Protein AF-A0A9D4VXD7-F1 (afdb_monomer_lite)

Secondary structure (DSSP, 8-state):
-HHHHHHHHHHHHHHHHHHHHHHHHHHTTSSSS--HHHHHHHHHHHHHHHHHHHHHHHHHHHHH-SSSHHHHHHHHHHHHHHHHHHHHHHHHHTSTT-HHHHHHHHHHHHHHHHHHHHHH-S---------HHHHHHHHHHHHHHHHHHHHTS-GGGS--

Radius of gyration: 18.52 Å; chains: 1; bounding box: 47×24×56 Å

Organism: Pisum sativum (NCBI:txid3888)

Foldseek 3Di:
DLVVLLVLLVQLLVLQLQLLVQVLCVLVCVDPDDDPVSNVVSPVSNVVSVVSVLVSVLVVQCVLPVPCSPVSNVLSVVVVVLVVQVLVLCCVPVVVVDPSVSSVCRSPVSNVVSVVVSVVPPDDDRPPDPDVVVVVVVVVVSVVSVVVSVVSRDCVVVPD

InterPro domains:
  IPR010658 Nodulin-like [PF06813] (5-153)
  IPR036259 MFS transporter superfamily [SSF103473] (6-127)

pLDDT: mean 77.44, std 13.19, range [38.81, 92.31]

Sequence (160 aa):
IDSRLWLILSVGAFTSLVGYGIIWLAVTQTLPNPPYLLLWFALVIASNGSAWLTTLVLVTSTRNFPVSRGKVAGILKGYGRLSVVVFTQIYSLLLHNDSSKFLMLLTIGIPVVCFSTMFLVRPCTPTLDEDSTSSSHFIFIQCASVILGVYLLPPQYLVI

Structure (mmCIF, N/CA/C/O backbone):
data_AF-A0A9D4VXD7-F1
#
_entry.id   AF-A0A9D4VXD7-F1
#
loop_
_atom_site.group_PDB
_atom_site.id
_atom_site.type_symbol
_atom_site.label_atom_id
_atom_site.label_alt_id
_atom_site.label_comp_id
_atom_site.label_asym_id
_atom_site.label_entity_id
_atom_site.label_seq_id
_atom_site.pdbx_PDB_ins_code
_atom_site.Cartn_x
_atom_site.Cartn_y
_atom_site.Cartn_z
_atom_site.occupancy
_atom_site.B_iso_or_equiv
_atom_site.auth_seq_id
_atom_site.auth_comp_id
_atom_site.auth_asym_id
_atom_site.auth_atom_id
_atom_site.pdbx_PDB_model_num
ATOM 1 N N . ILE A 1 1 ? 23.071 -5.296 -6.757 1.00 52.56 1 ILE A N 1
ATOM 2 C CA . ILE A 1 1 ? 21.816 -4.496 -6.785 1.00 52.56 1 ILE A CA 1
ATOM 3 C C . ILE A 1 1 ? 20.718 -5.191 -5.982 1.00 52.56 1 ILE A C 1
ATOM 5 O O . ILE A 1 1 ? 19.990 -4.512 -5.265 1.00 52.56 1 ILE A O 1
ATOM 9 N N . ASP A 1 2 ? 20.708 -6.523 -5.984 1.00 63.16 2 ASP A N 1
ATOM 10 C CA . ASP A 1 2 ? 19.711 -7.360 -5.308 1.00 63.16 2 ASP A CA 1
ATOM 11 C C . ASP A 1 2 ? 19.593 -7.111 -3.797 1.00 63.16 2 ASP A C 1
ATOM 13 O O . ASP A 1 2 ? 18.498 -6.854 -3.309 1.00 63.16 2 ASP A O 1
ATOM 17 N N . SER A 1 3 ? 20.700 -7.048 -3.049 1.00 67.62 3 SER A N 1
ATOM 18 C CA . SER A 1 3 ? 20.640 -6.879 -1.585 1.00 67.62 3 SER A CA 1
ATOM 19 C C . SER A 1 3 ? 19.977 -5.574 -1.125 1.00 67.62 3 SER A C 1
ATOM 21 O O . SER A 1 3 ? 19.296 -5.554 -0.102 1.00 67.62 3 SER A O 1
ATOM 23 N N . ARG A 1 4 ? 20.129 -4.482 -1.886 1.00 78.38 4 ARG A N 1
ATOM 24 C CA . ARG A 1 4 ? 19.536 -3.177 -1.547 1.00 78.38 4 ARG A CA 1
ATOM 25 C C . ARG A 1 4 ? 18.035 -3.152 -1.824 1.00 78.38 4 ARG A C 1
ATOM 27 O O . ARG A 1 4 ? 17.289 -2.623 -1.013 1.00 78.38 4 ARG A O 1
ATOM 34 N N . LEU A 1 5 ? 17.590 -3.733 -2.939 1.00 77.88 5 LEU A N 1
ATOM 35 C CA . LEU A 1 5 ? 16.165 -3.793 -3.287 1.00 77.88 5 LEU A CA 1
ATOM 36 C C . LEU A 1 5 ? 15.388 -4.671 -2.309 1.00 77.88 5 LEU A C 1
ATOM 38 O O . LEU A 1 5 ? 14.331 -4.266 -1.835 1.00 77.88 5 LEU A O 1
ATOM 42 N N . TRP A 1 6 ? 15.952 -5.823 -1.946 1.00 78.94 6 TRP A N 1
ATOM 43 C CA . TRP A 1 6 ? 15.370 -6.710 -0.944 1.00 78.94 6 TRP A CA 1
ATOM 44 C C . TRP A 1 6 ? 15.236 -6.031 0.418 1.00 78.94 6 TRP A C 1
ATOM 46 O O . TRP A 1 6 ? 14.182 -6.111 1.044 1.00 78.94 6 TRP A O 1
ATOM 56 N N . LEU A 1 7 ? 16.264 -5.298 0.852 1.00 83.44 7 LEU A N 1
ATOM 57 C CA . LEU A 1 7 ? 16.217 -4.580 2.123 1.00 83.44 7 LEU A CA 1
ATOM 58 C C . LEU A 1 7 ? 15.106 -3.522 2.117 1.00 83.44 7 LEU A C 1
ATOM 60 O O . LEU A 1 7 ? 14.305 -3.473 3.046 1.00 83.44 7 LEU A O 1
ATOM 64 N N . ILE A 1 8 ? 14.991 -2.724 1.052 1.00 84.50 8 ILE A N 1
ATOM 65 C CA . ILE A 1 8 ? 13.978 -1.663 1.003 1.00 84.50 8 ILE A CA 1
ATOM 66 C C . ILE A 1 8 ? 12.559 -2.247 0.844 1.00 84.50 8 ILE A C 1
ATOM 68 O O . ILE A 1 8 ? 11.637 -1.764 1.500 1.00 84.50 8 ILE A O 1
ATOM 72 N N . LEU A 1 9 ? 12.365 -3.315 0.058 1.00 84.50 9 LEU A N 1
ATOM 73 C CA . LEU A 1 9 ? 11.077 -4.023 -0.028 1.00 84.50 9 LEU A CA 1
ATOM 74 C C . LEU A 1 9 ? 10.669 -4.615 1.327 1.00 84.50 9 LEU A C 1
ATOM 76 O O . LEU A 1 9 ? 9.509 -4.499 1.718 1.00 84.50 9 LEU A O 1
ATOM 80 N N . SER A 1 10 ? 11.620 -5.190 2.069 1.00 85.75 10 SER A N 1
ATOM 81 C CA . SER A 1 10 ? 11.373 -5.723 3.412 1.00 85.75 10 SER A CA 1
ATOM 82 C C . SER A 1 10 ? 10.974 -4.618 4.389 1.00 85.75 10 SER A C 1
ATOM 84 O O . SER A 1 10 ? 10.027 -4.785 5.154 1.00 85.75 10 SER A O 1
ATOM 86 N N . VAL A 1 11 ? 11.662 -3.472 4.352 1.00 89.00 11 VAL A N 1
ATOM 87 C CA . VAL A 1 11 ? 11.336 -2.309 5.192 1.00 89.00 11 VAL A CA 1
ATOM 88 C C . VAL A 1 11 ? 9.964 -1.744 4.830 1.00 89.00 11 VAL A C 1
ATOM 90 O O . VAL A 1 11 ? 9.178 -1.441 5.726 1.00 89.00 11 VAL A O 1
ATOM 93 N N . GLY A 1 12 ? 9.636 -1.643 3.540 1.00 86.69 12 GLY A N 1
ATOM 94 C CA . GLY A 1 12 ? 8.327 -1.179 3.078 1.00 86.69 12 GLY A CA 1
ATOM 95 C C . GLY A 1 12 ? 7.193 -2.127 3.477 1.00 86.69 12 GLY A C 1
ATOM 96 O O . GLY A 1 12 ? 6.150 -1.669 3.944 1.00 86.69 12 GLY A O 1
ATOM 97 N N . ALA A 1 13 ? 7.414 -3.442 3.374 1.00 88.00 13 ALA A N 1
ATOM 98 C CA . ALA A 1 13 ? 6.474 -4.463 3.835 1.00 88.00 13 ALA A CA 1
ATOM 99 C C . ALA A 1 13 ? 6.232 -4.363 5.345 1.00 88.00 13 ALA A C 1
ATOM 101 O O . ALA A 1 13 ? 5.084 -4.333 5.780 1.00 88.00 13 ALA A O 1
ATOM 102 N N . PHE A 1 14 ? 7.301 -4.244 6.136 1.00 89.50 14 PHE A N 1
ATOM 103 C CA . PHE A 1 14 ? 7.210 -4.136 7.590 1.00 89.50 14 PHE A CA 1
ATOM 104 C C . PHE A 1 14 ? 6.494 -2.855 8.027 1.00 89.50 14 PHE A C 1
ATOM 106 O O . PHE A 1 14 ? 5.550 -2.902 8.808 1.00 89.50 14 PHE A O 1
ATOM 113 N N . THR A 1 15 ? 6.890 -1.717 7.459 1.00 90.94 15 THR A N 1
ATOM 114 C CA . THR A 1 15 ? 6.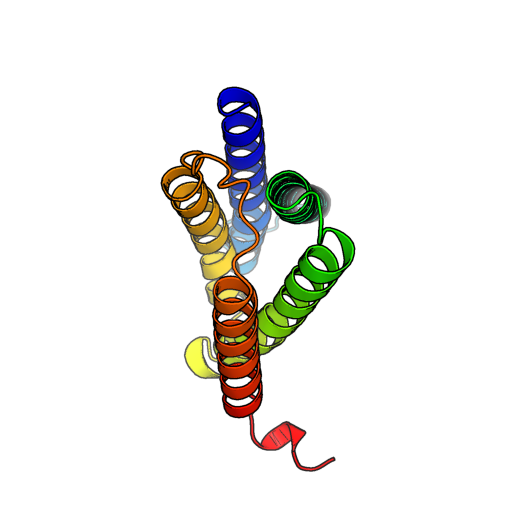268 -0.407 7.699 1.00 90.94 15 THR A CA 1
ATOM 115 C C . THR A 1 15 ? 4.770 -0.436 7.372 1.00 90.94 15 THR A C 1
ATOM 117 O O . THR A 1 15 ? 3.960 0.078 8.140 1.00 90.94 15 THR A O 1
ATOM 120 N N . SER A 1 16 ? 4.384 -1.088 6.270 1.00 89.69 16 SER A N 1
ATOM 121 C CA . SER A 1 16 ? 2.977 -1.223 5.871 1.00 89.69 16 SER A CA 1
ATOM 122 C C . SER A 1 16 ? 2.202 -2.161 6.801 1.00 89.69 16 SER A C 1
ATOM 124 O O . SER A 1 16 ? 1.101 -1.820 7.222 1.00 89.69 16 SER A O 1
ATOM 126 N N . LEU A 1 17 ? 2.784 -3.305 7.176 1.00 90.56 17 LEU A N 1
ATOM 127 C CA . LEU A 1 17 ? 2.177 -4.258 8.110 1.00 90.56 17 LEU A CA 1
ATOM 128 C C . LEU A 1 17 ? 1.919 -3.598 9.468 1.00 90.56 17 LEU A C 1
ATOM 130 O O . LEU A 1 17 ? 0.818 -3.691 10.001 1.00 90.56 17 LEU A O 1
ATOM 134 N N . VAL A 1 18 ? 2.909 -2.883 10.003 1.00 90.62 18 VAL A N 1
ATOM 135 C CA . VAL A 1 18 ? 2.785 -2.182 11.285 1.00 90.62 18 VAL A CA 1
ATOM 136 C C . VAL A 1 18 ? 1.782 -1.032 11.185 1.00 90.62 18 VAL A C 1
ATOM 138 O O . VAL A 1 18 ? 0.890 -0.931 12.023 1.00 90.62 18 VAL A O 1
ATO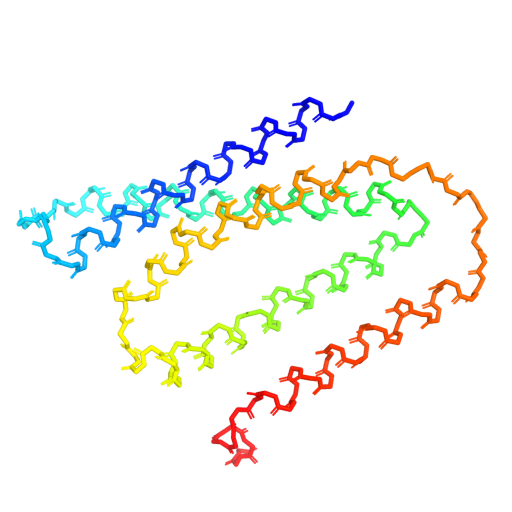M 141 N N . GLY A 1 19 ? 1.878 -0.189 10.154 1.00 90.62 19 GLY A N 1
ATOM 142 C CA . GLY A 1 19 ? 0.993 0.962 9.980 1.00 90.62 19 GLY A CA 1
ATOM 143 C C . GLY A 1 19 ? -0.478 0.561 9.834 1.00 90.62 19 GLY A C 1
ATOM 144 O O . GLY A 1 19 ? -1.314 0.980 10.635 1.00 90.62 19 GLY A O 1
ATOM 145 N N . TYR A 1 20 ? -0.799 -0.298 8.861 1.00 90.69 20 TYR A N 1
ATOM 146 C CA . TYR A 1 20 ? -2.173 -0.767 8.654 1.00 90.69 20 TYR A CA 1
ATOM 147 C C . TYR A 1 20 ? -2.655 -1.686 9.782 1.00 90.69 20 TYR A C 1
ATOM 149 O O . TYR A 1 20 ? -3.824 -1.604 10.154 1.00 90.69 20 TYR A O 1
ATOM 157 N N . GLY A 1 21 ? -1.769 -2.483 10.389 1.00 89.56 21 GLY A N 1
ATOM 158 C CA . GLY A 1 21 ? -2.100 -3.359 11.513 1.00 89.56 21 GLY A CA 1
ATOM 159 C C . GLY A 1 21 ? -2.513 -2.597 12.774 1.00 89.56 21 GLY A C 1
ATOM 160 O O . GLY A 1 21 ? -3.490 -2.971 13.420 1.00 89.56 21 GLY A O 1
ATOM 161 N N . ILE A 1 22 ? -1.841 -1.487 13.099 1.00 89.88 22 ILE A N 1
ATOM 162 C CA . ILE A 1 22 ? -2.237 -0.617 14.222 1.00 89.88 22 ILE A CA 1
ATOM 163 C C . ILE A 1 22 ? -3.611 0.012 13.958 1.00 89.88 22 ILE A C 1
ATOM 165 O O . ILE A 1 22 ? -4.458 0.040 14.852 1.00 89.88 22 ILE A O 1
ATOM 169 N N . ILE A 1 23 ? -3.860 0.477 12.729 1.00 90.25 23 ILE A N 1
ATOM 170 C CA . ILE A 1 23 ? -5.162 1.043 12.342 1.00 90.25 23 ILE A CA 1
ATOM 171 C C . ILE A 1 23 ? -6.252 -0.040 12.409 1.00 90.25 23 ILE A C 1
ATOM 173 O O . ILE A 1 23 ? -7.345 0.210 12.913 1.00 90.25 23 ILE A O 1
ATOM 177 N N . TRP A 1 24 ? -5.952 -1.262 11.969 1.00 90.50 24 TRP A N 1
ATOM 178 C CA . TRP A 1 24 ? -6.866 -2.399 12.040 1.00 90.50 24 TRP A CA 1
ATOM 179 C C . TRP A 1 24 ? -7.241 -2.772 13.482 1.00 90.50 24 TRP A C 1
ATOM 181 O O . TRP A 1 24 ? -8.424 -2.961 13.780 1.00 90.50 24 TRP A O 1
ATOM 191 N N . LEU A 1 25 ? -6.261 -2.824 14.392 1.00 86.62 25 LEU A N 1
ATOM 192 C CA . LEU A 1 25 ? -6.488 -3.086 15.819 1.00 86.62 25 LEU A CA 1
ATOM 193 C C . LEU A 1 25 ? -7.364 -2.010 16.472 1.00 86.62 25 LEU A C 1
ATOM 195 O O . LEU A 1 25 ? -8.200 -2.325 17.318 1.00 86.62 25 LEU A O 1
ATOM 199 N N . ALA A 1 26 ? -7.196 -0.750 16.065 1.00 87.06 26 ALA A N 1
ATOM 200 C CA . ALA A 1 26 ? -8.025 0.351 16.537 1.00 87.06 26 ALA A CA 1
ATOM 201 C C . ALA A 1 26 ? -9.476 0.252 16.040 1.00 87.06 26 ALA A C 1
ATOM 203 O O . ALA A 1 26 ? -10.410 0.438 16.818 1.00 87.06 26 ALA A O 1
ATOM 204 N N . VAL A 1 27 ? -9.681 -0.081 14.761 1.00 86.38 27 VAL A N 1
ATOM 205 C CA . VAL A 1 27 ? -11.027 -0.233 14.177 1.00 86.38 27 VAL A CA 1
ATOM 206 C C . VAL A 1 27 ? -11.764 -1.435 14.770 1.00 86.38 27 VAL A C 1
ATOM 208 O O . VAL A 1 27 ? -12.959 -1.349 15.032 1.00 86.38 27 VAL A O 1
ATOM 211 N N . THR A 1 28 ? -11.054 -2.527 15.053 1.00 85.62 28 THR A N 1
ATOM 212 C CA . THR A 1 28 ? -11.635 -3.761 15.617 1.00 85.62 28 THR A CA 1
ATOM 213 C C . THR A 1 28 ? -11.906 -3.659 17.128 1.00 85.62 28 THR A C 1
ATOM 215 O O . THR A 1 28 ? -12.360 -4.620 17.738 1.00 85.62 28 THR A O 1
ATOM 218 N N . GLN A 1 29 ? -11.663 -2.494 17.748 1.00 79.38 29 GLN A N 1
ATOM 219 C CA . GLN A 1 29 ? -11.822 -2.254 19.193 1.00 79.38 29 GLN A CA 1
ATOM 220 C C . GLN A 1 29 ? -10.971 -3.185 20.077 1.00 79.38 29 GLN A C 1
ATOM 222 O O . GLN A 1 29 ? -11.217 -3.315 21.274 1.00 79.38 29 GLN A O 1
ATOM 227 N N . THR A 1 30 ? -9.930 -3.807 19.515 1.00 75.12 30 THR A N 1
ATOM 228 C CA . THR A 1 30 ? -9.010 -4.677 20.262 1.00 75.12 30 THR A CA 1
ATOM 229 C C . THR A 1 30 ? -8.168 -3.872 21.260 1.00 75.12 30 THR A C 1
ATOM 231 O O . THR A 1 30 ? -7.747 -4.396 22.287 1.00 75.12 30 THR A O 1
ATOM 234 N N . LEU A 1 31 ? -7.938 -2.588 20.964 1.00 72.94 31 LEU A N 1
ATOM 235 C CA . LEU A 1 31 ? -7.340 -1.601 21.862 1.00 72.94 31 LEU A CA 1
ATOM 236 C C . LEU A 1 31 ? -8.444 -0.647 22.350 1.00 72.94 31 LEU A C 1
ATOM 238 O O . LEU A 1 31 ? -8.910 0.172 21.556 1.00 72.94 31 LEU A O 1
ATOM 242 N N . PRO A 1 32 ? -8.867 -0.710 23.624 1.00 61.44 32 PRO A N 1
ATOM 243 C CA . PRO A 1 32 ? -9.826 0.244 24.168 1.00 61.44 32 PRO A CA 1
ATOM 244 C C . PRO A 1 32 ? -9.192 1.644 24.205 1.00 61.44 32 PRO A C 1
ATOM 246 O O . PRO A 1 32 ? -8.189 1.846 24.884 1.00 61.44 32 PRO A O 1
ATOM 249 N N . ASN A 1 33 ? -9.780 2.609 23.491 1.00 70.31 33 ASN A N 1
ATOM 250 C CA . ASN A 1 33 ? -9.356 4.020 23.440 1.00 70.31 33 ASN A CA 1
ATOM 251 C C . ASN A 1 33 ? -7.889 4.253 23.008 1.00 70.31 33 ASN A C 1
ATOM 253 O O . ASN A 1 33 ? -7.078 4.738 23.803 1.00 70.31 33 ASN A O 1
ATOM 257 N N . PRO A 1 34 ? -7.515 3.965 21.746 1.00 78.81 34 PRO A N 1
ATOM 258 C CA . PRO A 1 34 ? -6.182 4.298 21.265 1.00 78.81 34 PRO A CA 1
ATOM 259 C C . PRO A 1 34 ? -5.992 5.828 21.259 1.00 78.81 34 PRO A C 1
ATOM 261 O O . PRO A 1 34 ? -6.869 6.556 20.784 1.00 78.81 34 PRO A O 1
ATOM 264 N N . PRO A 1 35 ? -4.855 6.352 21.755 1.00 86.06 35 PRO A N 1
ATOM 265 C CA . PRO A 1 35 ? -4.599 7.785 21.721 1.00 86.06 35 PRO A CA 1
ATOM 266 C C . PRO A 1 35 ? -4.485 8.264 20.270 1.00 86.06 35 PRO A C 1
ATOM 268 O O . PRO A 1 35 ? -3.846 7.614 19.440 1.00 86.06 35 PRO A O 1
ATOM 271 N N . TYR A 1 36 ? -5.048 9.437 19.967 1.00 86.69 36 TYR A N 1
ATOM 272 C CA . TYR A 1 36 ? -5.050 10.011 18.613 1.00 86.69 36 TYR A CA 1
ATOM 273 C C . TYR A 1 36 ? -3.644 10.103 17.999 1.00 86.69 36 TYR A C 1
ATOM 275 O O . TYR A 1 36 ? -3.459 9.848 16.811 1.00 86.69 36 TYR A O 1
ATOM 283 N N . LEU A 1 37 ? -2.633 10.386 18.827 1.00 89.62 37 LEU A N 1
ATOM 284 C CA . LEU A 1 37 ? -1.236 10.422 18.396 1.00 89.62 37 LEU A CA 1
ATOM 285 C C . LEU A 1 37 ? -0.760 9.081 17.825 1.00 89.62 37 LEU A C 1
ATOM 287 O O . LEU A 1 37 ? -0.059 9.074 16.819 1.00 89.62 37 LEU A O 1
ATOM 291 N N . LEU A 1 38 ? -1.159 7.952 18.416 1.00 88.56 38 LEU A N 1
ATOM 292 C CA . LEU A 1 38 ? -0.763 6.629 17.930 1.00 88.56 38 LEU A CA 1
ATOM 293 C C . LEU A 1 38 ? -1.346 6.352 16.540 1.00 88.56 38 LEU A C 1
ATOM 295 O O . LEU A 1 38 ? -0.634 5.866 15.665 1.00 88.56 38 LEU A O 1
ATOM 299 N N . LEU A 1 39 ? -2.611 6.717 16.317 1.00 90.00 39 LEU A N 1
ATOM 300 C CA . LEU A 1 39 ? -3.256 6.607 15.006 1.00 90.00 39 LEU A CA 1
ATOM 301 C C . LEU A 1 39 ? -2.601 7.523 13.974 1.00 90.00 39 LEU A C 1
ATOM 303 O O . LEU A 1 39 ? -2.364 7.106 12.842 1.00 90.00 39 LEU A O 1
ATOM 307 N N . TRP A 1 40 ? -2.268 8.750 14.372 1.00 91.19 40 TRP A N 1
ATOM 308 C CA . TRP A 1 40 ? -1.579 9.700 13.508 1.00 91.19 40 TRP A CA 1
ATOM 309 C C . TRP A 1 40 ? -0.203 9.175 13.082 1.00 91.19 40 TRP A C 1
ATOM 311 O O . TRP A 1 40 ? 0.093 9.133 11.889 1.00 91.19 40 TRP A O 1
ATOM 321 N N . PHE A 1 41 ? 0.606 8.683 14.025 1.00 91.44 41 PHE A N 1
ATOM 322 C CA . PHE A 1 41 ? 1.893 8.063 13.703 1.00 91.44 41 PHE A CA 1
ATOM 323 C C . PHE A 1 41 ? 1.727 6.827 12.815 1.00 91.44 41 PHE A C 1
ATOM 325 O O . PHE A 1 41 ? 2.461 6.687 11.838 1.00 91.44 41 PHE A O 1
ATOM 332 N N . ALA A 1 42 ? 0.745 5.964 13.089 1.00 91.12 42 ALA A N 1
ATOM 333 C CA . ALA A 1 42 ? 0.471 4.788 12.264 1.00 91.12 42 ALA A CA 1
ATOM 334 C C . ALA A 1 42 ? 0.105 5.161 10.817 1.00 91.12 42 ALA A C 1
ATOM 336 O O . ALA A 1 42 ? 0.619 4.552 9.878 1.00 91.12 42 ALA A O 1
ATOM 337 N N . LEU A 1 43 ? -0.714 6.200 10.624 1.00 89.94 43 LEU A N 1
ATOM 338 C CA . LEU A 1 43 ? -1.075 6.730 9.305 1.00 89.94 43 LEU A CA 1
ATOM 339 C C . LEU A 1 43 ? 0.128 7.316 8.564 1.00 89.94 43 LEU A C 1
ATOM 341 O O . LEU A 1 43 ? 0.299 7.061 7.369 1.00 89.94 43 LEU A O 1
ATOM 345 N N . VAL A 1 44 ? 0.973 8.079 9.261 1.00 92.31 44 VAL A N 1
ATOM 346 C CA . VAL A 1 44 ? 2.207 8.636 8.691 1.00 92.31 44 VAL A CA 1
ATOM 347 C C . VAL A 1 44 ? 3.127 7.502 8.244 1.00 92.31 44 VAL A C 1
ATOM 349 O O . VAL A 1 44 ? 3.592 7.509 7.106 1.00 92.31 44 VAL A O 1
ATOM 352 N N . ILE A 1 45 ? 3.343 6.499 9.093 1.00 91.94 45 ILE A N 1
ATOM 353 C CA . ILE A 1 45 ? 4.168 5.321 8.796 1.00 91.94 45 ILE A CA 1
ATOM 354 C C . ILE A 1 45 ? 3.613 4.572 7.575 1.00 91.94 45 ILE A C 1
ATOM 356 O O . ILE A 1 45 ? 4.344 4.374 6.603 1.00 91.94 45 ILE A O 1
ATOM 360 N N . ALA A 1 46 ? 2.319 4.236 7.565 1.00 89.25 46 ALA A N 1
ATOM 361 C CA . ALA A 1 46 ? 1.674 3.530 6.456 1.00 89.25 46 ALA A CA 1
ATOM 362 C C . ALA A 1 46 ? 1.796 4.292 5.123 1.00 89.25 46 ALA A C 1
ATOM 364 O O . ALA A 1 46 ? 2.178 3.720 4.098 1.00 89.25 46 ALA A O 1
ATOM 365 N N . SER A 1 47 ? 1.528 5.601 5.141 1.00 89.06 47 SER A N 1
ATOM 366 C CA . SER A 1 47 ? 1.564 6.447 3.942 1.00 89.06 47 SER A CA 1
ATOM 367 C C . SER A 1 47 ? 2.977 6.575 3.371 1.00 89.06 47 SER A C 1
ATOM 369 O O . SER A 1 47 ? 3.173 6.446 2.162 1.00 89.06 47 SER A O 1
ATOM 371 N N . ASN A 1 48 ? 3.979 6.774 4.234 1.00 91.00 48 ASN A N 1
ATOM 372 C CA . ASN A 1 48 ? 5.378 6.856 3.814 1.00 91.00 48 ASN A CA 1
ATOM 373 C C . ASN A 1 48 ? 5.883 5.515 3.263 1.00 91.00 48 ASN A C 1
ATOM 375 O O . ASN A 1 48 ? 6.529 5.489 2.215 1.00 91.00 48 ASN A O 1
ATOM 379 N N . GLY A 1 49 ? 5.534 4.398 3.911 1.00 86.88 49 GLY A N 1
ATOM 380 C CA . GLY A 1 49 ? 5.878 3.058 3.434 1.00 86.88 49 GLY A CA 1
ATOM 381 C C . GLY A 1 49 ? 5.327 2.777 2.033 1.00 86.88 49 GLY A C 1
ATOM 382 O O . GLY A 1 49 ? 6.066 2.342 1.149 1.00 86.88 49 GLY A O 1
ATOM 383 N N . SER A 1 50 ? 4.056 3.108 1.795 1.00 87.38 50 SER A N 1
ATOM 384 C CA . SER A 1 50 ? 3.414 2.951 0.483 1.00 87.38 50 SER A CA 1
ATOM 385 C C . SER A 1 50 ? 4.056 3.829 -0.606 1.00 87.38 50 SER A C 1
ATOM 387 O O . SER A 1 50 ? 4.290 3.374 -1.735 1.00 87.38 50 SER A O 1
ATOM 389 N N . ALA A 1 51 ? 4.434 5.067 -0.267 1.00 88.88 51 ALA A N 1
ATOM 390 C CA . ALA A 1 51 ? 5.131 5.969 -1.184 1.00 88.88 51 ALA A CA 1
ATOM 391 C C . ALA A 1 51 ? 6.518 5.436 -1.589 1.00 88.88 51 ALA A C 1
ATOM 393 O O . ALA A 1 51 ? 6.893 5.493 -2.768 1.00 88.88 51 ALA A O 1
ATOM 394 N N . TRP A 1 52 ? 7.267 4.869 -0.637 1.00 86.00 52 TRP A N 1
ATOM 395 C CA . TRP A 1 52 ? 8.550 4.224 -0.918 1.00 86.00 52 TRP A CA 1
ATOM 396 C C . TRP A 1 52 ? 8.385 3.017 -1.836 1.00 86.00 52 TRP A C 1
ATOM 398 O O . TRP A 1 52 ? 9.083 2.938 -2.845 1.00 86.00 52 TRP A O 1
ATOM 408 N N . LEU A 1 53 ? 7.431 2.126 -1.553 1.00 86.81 53 LEU A N 1
ATOM 409 C CA . LEU A 1 53 ? 7.162 0.954 -2.391 1.00 86.81 53 LEU A CA 1
ATOM 410 C C . LEU A 1 53 ? 6.811 1.350 -3.831 1.00 86.81 53 LEU A C 1
ATOM 412 O O . LEU A 1 53 ? 7.412 0.841 -4.776 1.00 86.81 53 LEU A O 1
ATOM 416 N N . THR A 1 54 ? 5.916 2.323 -4.010 1.00 87.12 54 THR A N 1
ATOM 417 C CA . THR A 1 54 ? 5.518 2.807 -5.343 1.00 87.12 54 THR A CA 1
ATOM 418 C C . THR A 1 54 ? 6.712 3.373 -6.119 1.00 87.12 54 THR A C 1
ATOM 420 O O . THR A 1 54 ? 6.895 3.088 -7.306 1.00 87.12 54 THR A O 1
ATOM 423 N N . THR A 1 55 ? 7.571 4.135 -5.439 1.00 88.19 55 THR A N 1
ATOM 424 C CA . THR A 1 55 ? 8.779 4.712 -6.043 1.00 88.19 55 THR A CA 1
ATOM 425 C C . THR A 1 55 ? 9.794 3.633 -6.413 1.00 88.19 55 THR A C 1
ATOM 427 O O . THR A 1 55 ? 10.392 3.698 -7.486 1.00 88.19 55 THR A O 1
ATOM 430 N N . LEU A 1 56 ? 9.975 2.612 -5.573 1.00 87.62 56 LEU A N 1
ATOM 431 C CA . LEU A 1 56 ? 10.878 1.496 -5.858 1.00 87.62 56 LEU A CA 1
ATOM 432 C C . LEU A 1 56 ? 10.446 0.720 -7.092 1.00 87.62 56 LEU A C 1
ATOM 434 O O . LEU A 1 56 ? 11.286 0.443 -7.947 1.00 87.62 56 LEU A O 1
ATOM 438 N N . VAL A 1 57 ? 9.156 0.401 -7.215 1.00 84.44 57 VAL A N 1
ATOM 439 C CA . VAL A 1 57 ? 8.630 -0.309 -8.389 1.00 84.44 57 VAL A CA 1
ATOM 440 C C . VAL A 1 57 ? 8.859 0.524 -9.652 1.00 84.44 57 VAL A C 1
ATOM 442 O O . VAL A 1 57 ? 9.330 -0.006 -10.660 1.00 84.44 57 VAL A O 1
ATOM 445 N N . LEU A 1 58 ? 8.636 1.839 -9.588 1.00 86.12 58 LEU A N 1
ATOM 446 C CA . LEU A 1 58 ? 8.885 2.750 -10.706 1.00 86.12 58 LEU A CA 1
ATOM 447 C C . LEU A 1 58 ? 10.368 2.817 -11.097 1.00 86.12 58 LEU A C 1
ATOM 449 O O . LEU A 1 58 ? 10.714 2.652 -12.270 1.00 86.12 58 LEU A O 1
ATOM 453 N N . VAL A 1 59 ? 11.260 3.041 -10.131 1.00 85.38 59 VAL A N 1
ATOM 454 C CA . VAL A 1 59 ? 12.709 3.141 -10.369 1.00 85.38 59 VAL A CA 1
ATOM 455 C C . VAL A 1 59 ? 13.273 1.816 -10.880 1.00 85.38 59 VAL A C 1
ATOM 457 O O . VAL A 1 59 ? 14.121 1.809 -11.769 1.00 85.38 59 VAL A O 1
ATOM 460 N N . THR A 1 60 ? 12.791 0.689 -10.361 1.00 81.06 60 THR A N 1
ATOM 461 C CA . THR A 1 60 ? 13.235 -0.645 -10.791 1.0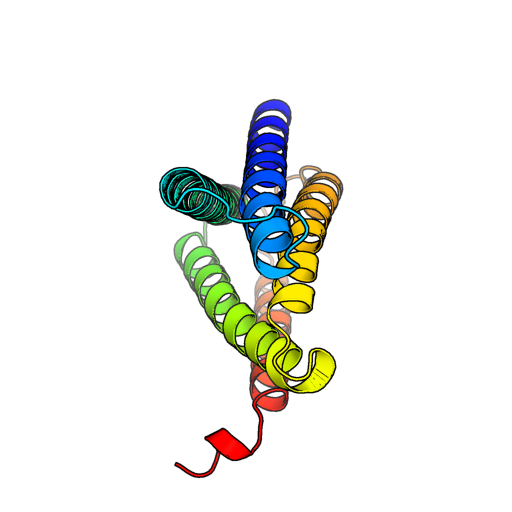0 81.06 60 THR A CA 1
ATOM 462 C C . THR A 1 60 ? 12.772 -0.933 -12.218 1.00 81.06 60 THR A C 1
ATOM 464 O O . THR A 1 60 ? 13.586 -1.314 -13.055 1.00 81.06 60 THR A O 1
ATOM 467 N N . SER A 1 61 ? 11.507 -0.648 -12.541 1.00 78.19 61 SER A N 1
ATOM 468 C CA . SER A 1 61 ? 10.947 -0.873 -13.883 1.00 78.19 61 SER A CA 1
ATOM 469 C C . SER A 1 61 ? 11.615 0.004 -14.948 1.00 78.19 61 SER A C 1
ATOM 471 O O . SER A 1 61 ? 11.931 -0.461 -16.040 1.00 78.19 61 SER A O 1
ATOM 473 N N . THR A 1 62 ? 11.891 1.270 -14.626 1.00 79.75 62 THR A N 1
ATOM 474 C CA . THR A 1 62 ? 12.576 2.203 -15.542 1.00 79.75 62 THR A CA 1
ATOM 475 C C . THR A 1 62 ? 14.064 1.898 -15.712 1.00 79.75 62 THR A C 1
ATOM 477 O O . THR A 1 62 ? 14.621 2.189 -16.769 1.00 79.75 62 THR A O 1
ATOM 480 N N . ARG A 1 63 ? 14.713 1.288 -14.710 1.00 77.62 63 ARG A N 1
ATOM 481 C CA . ARG A 1 63 ? 16.077 0.753 -14.844 1.00 77.62 63 ARG A CA 1
ATOM 482 C C . ARG A 1 63 ? 16.129 -0.520 -15.681 1.00 77.62 63 ARG A C 1
ATOM 484 O O . ARG A 1 63 ? 17.100 -0.697 -16.405 1.00 77.62 63 ARG A O 1
ATOM 491 N N . ASN A 1 64 ? 15.102 -1.365 -15.602 1.00 74.44 64 ASN A N 1
ATOM 492 C CA . ASN A 1 64 ? 15.015 -2.593 -16.391 1.00 74.44 64 ASN A CA 1
ATOM 493 C C . ASN A 1 64 ? 14.798 -2.319 -17.891 1.00 74.44 64 ASN A C 1
ATOM 495 O O . ASN A 1 64 ? 15.275 -3.075 -18.726 1.00 74.44 64 ASN A O 1
ATOM 499 N N . PHE A 1 65 ? 14.126 -1.213 -18.235 1.00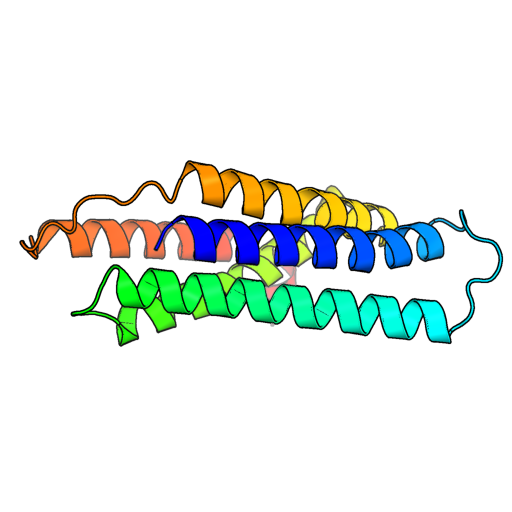 74.69 65 PHE A N 1
ATOM 500 C CA . PHE A 1 65 ? 13.849 -0.810 -19.619 1.00 74.69 65 PHE A CA 1
ATOM 501 C C . PHE A 1 65 ? 14.392 0.599 -19.918 1.00 74.69 65 PHE A C 1
ATOM 503 O O . PHE A 1 65 ? 13.633 1.576 -19.961 1.00 74.69 65 PHE A O 1
ATOM 510 N N . PRO A 1 66 ? 15.713 0.744 -20.133 1.00 69.44 66 PRO A N 1
ATOM 511 C CA . PRO A 1 66 ? 16.353 2.051 -20.254 1.00 69.44 66 PRO A CA 1
ATOM 512 C C . PRO A 1 66 ? 15.978 2.816 -21.531 1.00 69.44 66 PRO A C 1
ATOM 514 O O . PRO A 1 66 ? 16.116 4.041 -21.529 1.00 69.44 66 PRO A O 1
ATOM 517 N N . VAL A 1 67 ? 15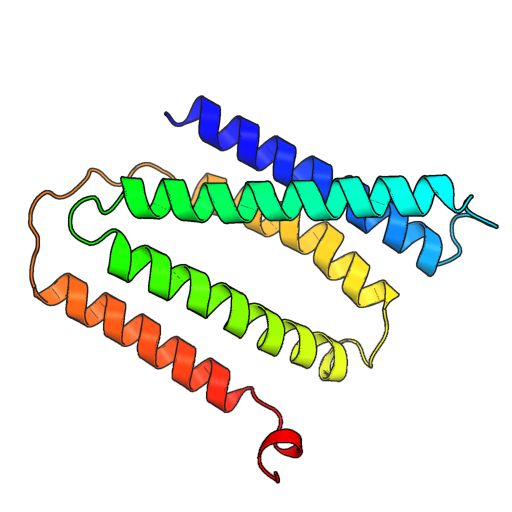.500 2.134 -22.579 1.00 71.44 67 VAL A N 1
ATOM 518 C CA . VAL A 1 67 ? 15.104 2.730 -23.872 1.00 71.44 67 VAL A CA 1
ATOM 519 C C . VAL A 1 67 ? 13.677 3.299 -23.830 1.00 71.44 67 VAL A C 1
ATOM 521 O O . VAL A 1 67 ? 13.397 4.334 -24.425 1.00 71.44 67 VAL A O 1
ATOM 524 N N . SER A 1 68 ? 12.768 2.698 -23.052 1.00 76.25 68 SER A N 1
ATOM 525 C CA . SER A 1 68 ? 11.333 3.033 -23.039 1.00 76.25 68 SER A CA 1
ATOM 526 C C . SER A 1 68 ? 10.824 3.573 -21.691 1.00 76.25 68 SER A C 1
ATOM 528 O O . SER A 1 68 ? 9.640 3.450 -21.364 1.00 76.25 68 SER A O 1
ATOM 530 N N . ARG A 1 69 ? 11.693 4.244 -20.917 1.00 77.69 69 ARG A N 1
ATOM 531 C CA . ARG A 1 69 ? 11.425 4.705 -19.531 1.00 77.69 69 ARG A CA 1
ATOM 532 C C . ARG A 1 69 ? 10.104 5.464 -19.368 1.00 77.69 69 ARG A C 1
ATOM 534 O O . ARG A 1 69 ? 9.369 5.211 -18.418 1.00 77.69 69 ARG A O 1
ATOM 541 N N . GLY A 1 70 ? 9.794 6.375 -20.295 1.00 79.56 70 GLY A N 1
ATOM 542 C CA . GLY A 1 70 ? 8.570 7.186 -20.248 1.00 79.56 70 GLY A CA 1
ATOM 543 C C . GLY A 1 70 ? 7.289 6.368 -20.438 1.00 79.56 70 GLY A C 1
ATOM 544 O O . GLY A 1 70 ? 6.316 6.573 -19.713 1.00 79.56 70 GLY A O 1
ATOM 545 N N . LYS A 1 71 ? 7.304 5.390 -21.355 1.00 78.38 71 LYS A N 1
ATOM 546 C CA . LYS A 1 71 ? 6.162 4.495 -21.610 1.00 78.38 71 LYS A CA 1
ATOM 547 C C . LYS A 1 71 ? 5.896 3.594 -20.400 1.00 78.38 71 LYS A C 1
ATOM 549 O O . LYS A 1 71 ? 4.763 3.517 -19.932 1.00 78.38 71 LYS A O 1
ATOM 554 N N . VAL A 1 72 ? 6.948 2.985 -19.846 1.00 79.44 72 VAL A N 1
ATOM 555 C CA . VAL A 1 72 ? 6.860 2.102 -18.667 1.00 79.44 72 VAL A CA 1
ATOM 556 C C . VAL A 1 72 ? 6.361 2.858 -17.433 1.00 79.44 72 VAL A C 1
ATOM 558 O O . VAL A 1 72 ? 5.472 2.379 -16.731 1.00 79.44 72 VAL A O 1
ATOM 561 N N . ALA A 1 73 ? 6.868 4.071 -17.195 1.00 83.06 73 ALA A N 1
ATOM 562 C CA . ALA A 1 73 ? 6.407 4.919 -16.097 1.00 83.06 73 ALA A CA 1
ATOM 563 C C . ALA A 1 73 ? 4.920 5.296 -16.226 1.00 83.06 73 ALA A C 1
ATOM 565 O O . ALA A 1 73 ? 4.186 5.263 -15.236 1.00 83.06 73 ALA A O 1
ATOM 566 N N . GLY A 1 74 ? 4.465 5.627 -17.441 1.00 84.06 74 GLY A N 1
ATOM 567 C CA . GLY A 1 74 ? 3.061 5.942 -17.718 1.00 84.06 74 GLY A CA 1
ATOM 568 C C . GLY A 1 74 ? 2.131 4.757 -17.461 1.00 84.06 74 GLY A C 1
ATOM 569 O O . GLY A 1 74 ? 1.117 4.906 -16.780 1.00 84.06 74 GLY A O 1
ATOM 570 N N . ILE A 1 75 ? 2.519 3.571 -17.931 1.00 84.25 75 ILE A N 1
ATOM 571 C CA . ILE A 1 75 ? 1.794 2.314 -17.714 1.00 84.25 75 ILE A CA 1
ATOM 572 C C . ILE A 1 75 ? 1.668 1.994 -16.222 1.00 84.25 75 ILE A C 1
ATOM 574 O O . ILE A 1 75 ? 0.562 1.765 -15.731 1.00 84.25 75 ILE A O 1
ATOM 578 N N . LEU A 1 76 ? 2.778 2.033 -15.484 1.00 84.31 76 LEU A N 1
ATOM 579 C CA . LEU A 1 76 ? 2.783 1.719 -14.058 1.00 84.31 76 LEU A CA 1
ATOM 580 C C . LEU A 1 76 ? 1.907 2.694 -13.259 1.00 84.31 76 LEU A C 1
ATOM 582 O O . LEU A 1 76 ? 1.163 2.293 -12.364 1.00 84.31 76 LEU A O 1
ATOM 586 N N . LYS A 1 77 ? 1.940 3.980 -13.623 1.00 83.69 77 LYS A N 1
ATOM 587 C CA . LYS A 1 77 ? 1.066 4.995 -13.027 1.00 83.69 77 LYS A CA 1
ATOM 588 C C . LYS A 1 77 ? -0.412 4.736 -13.342 1.00 83.69 77 LYS A C 1
ATOM 590 O O . LYS A 1 77 ? -1.258 4.950 -12.475 1.00 83.69 77 LYS A O 1
ATOM 595 N N . GLY A 1 78 ? -0.724 4.266 -14.551 1.00 85.50 78 GLY A N 1
ATOM 596 C CA . GLY A 1 78 ? -2.069 3.838 -14.945 1.00 85.50 78 GLY A CA 1
ATOM 597 C C . GLY A 1 78 ? -2.574 2.665 -14.104 1.00 85.50 78 GLY A C 1
ATOM 598 O O . GLY A 1 78 ? -3.681 2.725 -13.570 1.00 85.50 78 GLY A O 1
ATOM 599 N N . TYR A 1 79 ? -1.733 1.652 -13.887 1.00 82.69 79 TYR A N 1
ATOM 600 C CA . TYR A 1 79 ? -2.056 0.519 -13.016 1.00 82.69 79 TYR A CA 1
ATOM 601 C C . TYR A 1 79 ? -2.370 0.914 -11.582 1.00 82.69 79 TYR A C 1
ATOM 603 O O . TYR A 1 79 ? -3.290 0.353 -10.996 1.00 82.69 79 TYR A O 1
ATOM 611 N N . GLY A 1 80 ? -1.662 1.904 -11.035 1.00 84.31 80 GLY A N 1
ATOM 612 C CA . GLY A 1 80 ? -1.970 2.430 -9.707 1.00 84.31 80 GLY A CA 1
ATOM 613 C C . GLY A 1 80 ? -3.385 3.009 -9.600 1.00 84.31 80 GLY A C 1
ATOM 614 O O . GLY A 1 80 ? -3.986 2.959 -8.536 1.00 84.31 80 GLY A O 1
ATOM 615 N N . ARG A 1 81 ? -3.953 3.534 -10.693 1.00 83.94 81 ARG A N 1
ATOM 616 C CA . ARG A 1 81 ? -5.349 4.003 -10.713 1.00 83.94 81 ARG A CA 1
ATOM 617 C C . ARG A 1 81 ? -6.335 2.853 -10.874 1.00 83.94 81 ARG A C 1
ATOM 619 O O . ARG A 1 81 ? -7.348 2.827 -10.184 1.00 83.94 81 ARG A O 1
ATOM 626 N N . LEU A 1 82 ? -6.031 1.900 -11.755 1.00 82.44 82 LEU A N 1
ATOM 627 C CA . LEU A 1 82 ? -6.863 0.709 -11.945 1.00 82.44 82 LEU A CA 1
ATOM 628 C C . LEU A 1 82 ? -6.965 -0.119 -10.657 1.00 82.44 82 LEU A C 1
ATOM 630 O O . LEU A 1 82 ? -8.054 -0.568 -10.314 1.00 82.44 82 LEU A O 1
ATOM 634 N N . SER A 1 83 ? -5.868 -0.269 -9.907 1.00 85.19 83 SER A N 1
ATOM 635 C CA . SER A 1 83 ? -5.875 -1.007 -8.641 1.00 85.19 83 SER A CA 1
ATOM 636 C C . SER A 1 83 ? -6.796 -0.367 -7.604 1.00 85.19 83 SER A C 1
ATOM 638 O O . SER A 1 83 ? -7.505 -1.091 -6.914 1.00 85.19 83 SER A O 1
ATOM 640 N N . VAL A 1 84 ? -6.863 0.968 -7.534 1.00 85.69 84 VAL A N 1
ATOM 641 C CA . VAL A 1 84 ? -7.803 1.678 -6.650 1.00 85.69 84 VAL A CA 1
ATOM 642 C C . VAL A 1 84 ? -9.250 1.350 -7.012 1.00 85.69 84 VAL A C 1
ATOM 644 O O . VAL A 1 84 ? -10.032 1.037 -6.123 1.00 85.69 84 VAL A O 1
ATOM 647 N N . VAL A 1 85 ? -9.607 1.359 -8.300 1.00 85.56 85 VAL A N 1
ATOM 648 C CA . VAL A 1 85 ? -10.968 1.007 -8.751 1.00 85.56 85 VAL A CA 1
ATOM 649 C C . VAL A 1 85 ? -11.315 -0.433 -8.369 1.00 85.56 85 VAL A C 1
ATOM 651 O O . VAL A 1 85 ? -12.378 -0.685 -7.804 1.00 85.56 85 VAL A O 1
ATOM 654 N N . VAL A 1 86 ? -10.396 -1.371 -8.608 1.00 84.44 86 VAL A N 1
ATOM 655 C CA . VAL A 1 86 ? -10.582 -2.786 -8.259 1.00 84.44 86 VAL A CA 1
ATOM 656 C C . VAL A 1 86 ? -10.714 -2.974 -6.745 1.00 84.44 86 VAL A C 1
ATOM 658 O O . VAL A 1 86 ? -11.615 -3.680 -6.297 1.00 84.44 86 VAL A O 1
ATOM 661 N N . PHE A 1 87 ? -9.872 -2.324 -5.938 1.00 82.75 87 PHE A N 1
ATOM 662 C CA . PHE A 1 87 ? -9.957 -2.410 -4.479 1.00 82.75 87 PHE A CA 1
ATOM 663 C C . PHE A 1 87 ? -11.246 -1.802 -3.931 1.00 82.75 87 PHE A C 1
ATOM 665 O O . PHE A 1 87 ? -11.837 -2.389 -3.028 1.00 82.75 87 PHE A O 1
ATOM 672 N N . THR A 1 88 ? -11.719 -0.690 -4.494 1.00 84.56 88 THR A N 1
ATOM 673 C CA . THR A 1 88 ? -13.026 -0.113 -4.150 1.00 84.56 88 THR A CA 1
ATOM 674 C C . THR A 1 88 ? -14.153 -1.095 -4.460 1.00 84.56 88 THR A C 1
ATOM 676 O O . THR A 1 88 ? -15.049 -1.288 -3.642 1.00 84.56 88 THR A O 1
ATOM 679 N N . GLN A 1 89 ? -14.086 -1.787 -5.597 1.00 83.00 89 GLN A N 1
ATOM 680 C CA . GLN A 1 89 ? -15.095 -2.775 -5.958 1.00 83.00 89 GLN A CA 1
ATOM 681 C C . GLN A 1 89 ? -15.081 -3.990 -5.024 1.00 83.00 89 GLN A C 1
ATOM 683 O O . GLN A 1 89 ? -16.133 -4.439 -4.574 1.00 83.00 89 GLN A O 1
ATOM 688 N N . ILE A 1 90 ? -13.894 -4.499 -4.686 1.00 83.69 90 ILE A N 1
ATOM 689 C CA . ILE A 1 90 ? -13.724 -5.569 -3.696 1.00 83.69 90 ILE A CA 1
ATOM 690 C C . ILE A 1 90 ? -14.274 -5.117 -2.336 1.00 83.69 90 ILE A C 1
ATOM 692 O O . ILE A 1 90 ? -15.003 -5.866 -1.688 1.00 83.69 90 ILE A O 1
ATOM 696 N N . TYR A 1 91 ? -13.983 -3.884 -1.922 1.00 83.56 91 TYR A N 1
ATOM 697 C CA . TYR A 1 91 ? -14.479 -3.310 -0.675 1.00 83.56 91 TYR A CA 1
ATOM 698 C C . TYR A 1 91 ? -16.013 -3.281 -0.609 1.00 83.56 91 TYR A C 1
ATOM 700 O O . TYR A 1 91 ? -16.609 -3.742 0.368 1.00 83.56 91 TYR A O 1
ATOM 708 N N . SER A 1 92 ? -16.663 -2.788 -1.663 1.00 82.75 92 SER A N 1
ATOM 709 C CA . SER A 1 92 ? -18.120 -2.672 -1.683 1.00 82.75 92 SER A CA 1
ATOM 710 C C . SER A 1 92 ? -18.830 -4.008 -1.905 1.00 82.75 92 SER A C 1
ATOM 712 O O . SER A 1 92 ? -19.842 -4.253 -1.253 1.00 82.75 92 SER A O 1
ATOM 714 N N . LEU A 1 93 ? -18.317 -4.887 -2.774 1.00 81.75 93 LEU A N 1
ATOM 715 C CA . LEU A 1 93 ? -18.976 -6.159 -3.100 1.00 81.75 93 LEU A CA 1
ATOM 716 C C . LEU A 1 93 ? -18.638 -7.299 -2.138 1.00 81.75 93 LEU A C 1
ATOM 718 O O . LEU A 1 93 ? -19.534 -7.987 -1.666 1.00 81.75 93 LEU A O 1
ATOM 722 N N . LEU A 1 94 ? -17.350 -7.544 -1.887 1.00 79.69 94 LEU A N 1
ATOM 723 C CA . LEU A 1 94 ? -16.894 -8.720 -1.135 1.00 79.69 94 LEU A CA 1
ATOM 724 C C . LEU A 1 94 ? -16.838 -8.443 0.363 1.00 79.69 94 LEU A C 1
ATOM 726 O O . LEU A 1 94 ? -17.106 -9.327 1.174 1.00 79.69 94 LEU A O 1
ATOM 730 N N . LEU A 1 95 ? -16.476 -7.217 0.742 1.00 81.25 95 LEU A N 1
ATOM 731 C CA . LEU A 1 95 ? -16.305 -6.845 2.143 1.00 81.25 95 LEU A CA 1
ATOM 732 C C . LEU A 1 95 ? -17.553 -6.193 2.744 1.00 81.25 95 LEU A C 1
ATOM 734 O O . LEU A 1 95 ? -17.536 -5.893 3.933 1.00 81.25 95 LEU A O 1
ATOM 738 N N . HIS A 1 96 ? -18.635 -6.012 1.976 1.00 82.38 96 HIS A N 1
ATOM 739 C CA . HIS A 1 96 ? -19.886 -5.400 2.445 1.00 82.38 96 HIS A CA 1
ATOM 740 C C . HIS A 1 96 ? -19.664 -4.029 3.124 1.00 82.38 96 HIS A C 1
ATOM 742 O O . HIS A 1 96 ? -20.335 -3.696 4.099 1.00 82.38 96 HIS A O 1
ATOM 748 N N . ASN A 1 97 ? -18.712 -3.230 2.623 1.00 79.44 97 ASN A N 1
ATOM 749 C CA . ASN A 1 97 ? -18.287 -1.951 3.212 1.00 79.44 97 ASN A CA 1
ATOM 750 C C . ASN A 1 97 ? -17.756 -2.051 4.661 1.00 79.44 97 ASN A C 1
ATOM 752 O O . ASN A 1 97 ? -17.807 -1.082 5.418 1.00 79.44 97 ASN A O 1
ATOM 756 N N . ASP A 1 98 ? -17.221 -3.209 5.053 1.00 86.12 98 ASP A N 1
ATOM 757 C CA . ASP A 1 98 ? -16.565 -3.402 6.345 1.00 86.12 98 ASP A CA 1
ATOM 758 C C . ASP A 1 98 ? -15.101 -2.936 6.285 1.00 86.12 98 ASP A C 1
ATOM 760 O O . ASP A 1 98 ? -14.227 -3.564 5.670 1.00 86.12 98 ASP A O 1
ATOM 764 N N . SER A 1 99 ? -14.824 -1.811 6.946 1.00 85.88 99 SER A N 1
ATOM 765 C CA . SER A 1 99 ? -13.489 -1.208 6.998 1.00 85.88 99 SER A CA 1
ATOM 766 C C . SER A 1 99 ? -12.459 -2.081 7.724 1.00 85.88 99 SER A C 1
ATOM 768 O O . SER A 1 99 ? -11.281 -2.034 7.368 1.00 85.88 99 SER A O 1
ATOM 770 N N . SER A 1 100 ? -12.865 -2.912 8.693 1.00 87.06 100 SER A N 1
ATOM 771 C CA . SER A 1 100 ? -11.934 -3.801 9.405 1.00 87.06 100 SER A CA 1
ATOM 772 C C . SER A 1 100 ? -11.378 -4.863 8.458 1.00 87.06 100 SER A C 1
ATOM 774 O O . SER A 1 100 ? -10.162 -5.032 8.342 1.00 87.06 100 SER A O 1
ATOM 776 N N . LYS A 1 101 ? -12.251 -5.515 7.684 1.00 86.19 101 LYS A N 1
ATOM 777 C CA . LYS A 1 101 ? -11.837 -6.527 6.700 1.00 86.19 101 LYS A CA 1
ATOM 778 C C . LYS A 1 101 ? -10.925 -5.940 5.624 1.00 86.19 101 LYS A C 1
ATOM 780 O O . LYS A 1 101 ? -9.992 -6.606 5.178 1.00 86.19 101 LYS A O 1
ATOM 785 N N . PHE A 1 102 ? -11.154 -4.686 5.238 1.00 87.12 102 PHE A N 1
ATOM 786 C CA . PHE A 1 102 ? -10.338 -4.000 4.235 1.00 87.12 102 PHE A CA 1
ATOM 787 C C . PHE A 1 102 ? -8.939 -3.693 4.752 1.00 87.12 102 PHE A C 1
ATOM 789 O O . PHE A 1 102 ? -7.945 -3.950 4.074 1.00 87.12 102 PHE A O 1
ATOM 796 N N . LEU A 1 103 ? -8.850 -3.196 5.985 1.00 87.81 103 LEU A N 1
ATOM 797 C CA . LEU A 1 103 ? -7.575 -2.945 6.644 1.00 87.81 103 LEU A CA 1
ATOM 798 C C . LEU A 1 103 ? -6.791 -4.240 6.862 1.00 87.81 103 LEU A C 1
ATOM 800 O O . LEU A 1 103 ? -5.579 -4.256 6.656 1.00 87.81 103 LEU A O 1
ATOM 804 N N . MET A 1 104 ? -7.467 -5.339 7.203 1.00 87.75 104 MET A N 1
ATOM 805 C CA . MET A 1 104 ? -6.843 -6.659 7.301 1.00 87.75 104 MET A CA 1
ATOM 806 C C . MET A 1 104 ? -6.295 -7.124 5.943 1.00 87.75 104 MET A C 1
ATOM 808 O O . MET A 1 104 ? -5.162 -7.603 5.864 1.00 87.75 104 MET A O 1
ATOM 812 N N . LEU A 1 105 ? -7.060 -6.914 4.865 1.00 88.12 105 LEU A N 1
ATOM 813 C CA . LEU A 1 105 ? -6.628 -7.194 3.496 1.00 88.12 105 LEU A CA 1
ATOM 814 C C . LEU A 1 105 ? -5.392 -6.376 3.115 1.00 88.12 105 LEU A C 1
ATOM 816 O O . LEU A 1 105 ? -4.464 -6.941 2.550 1.00 88.12 105 LEU A O 1
ATOM 820 N N . LEU A 1 106 ? -5.324 -5.087 3.451 1.00 87.69 106 LEU A N 1
ATOM 821 C CA . LEU A 1 106 ? -4.130 -4.266 3.201 1.00 87.69 106 LEU A CA 1
ATOM 822 C C . LEU A 1 106 ? -2.933 -4.713 4.049 1.00 87.69 106 LEU A C 1
ATOM 824 O O . LEU A 1 106 ? -1.817 -4.808 3.537 1.00 87.69 106 LEU A O 1
ATOM 828 N N . THR A 1 107 ? -3.173 -5.024 5.324 1.00 89.00 107 THR A N 1
ATOM 829 C CA . THR A 1 107 ? -2.140 -5.433 6.287 1.00 89.00 107 THR A CA 1
ATOM 830 C C . THR A 1 107 ? -1.432 -6.711 5.850 1.00 89.00 107 THR A C 1
ATOM 832 O O . THR A 1 107 ? -0.219 -6.807 5.996 1.00 89.00 107 THR A O 1
ATOM 835 N N . ILE A 1 108 ? -2.165 -7.680 5.293 1.00 89.25 108 ILE A N 1
ATOM 836 C CA . ILE A 1 108 ? -1.606 -8.957 4.820 1.00 89.25 108 ILE A CA 1
ATOM 837 C C . ILE A 1 108 ? -1.225 -8.874 3.338 1.00 89.25 108 ILE A C 1
ATOM 839 O O . ILE A 1 108 ? -0.167 -9.354 2.931 1.00 89.25 108 ILE A O 1
ATOM 843 N N . GLY A 1 109 ? -2.062 -8.236 2.524 1.00 87.38 109 GLY A N 1
ATOM 844 C CA . GLY A 1 109 ? -1.906 -8.160 1.076 1.00 87.38 109 GLY A CA 1
ATOM 845 C C . GLY A 1 109 ? -0.645 -7.420 0.651 1.00 87.38 109 GLY A C 1
ATOM 846 O O . GLY A 1 109 ? 0.065 -7.902 -0.227 1.00 87.38 109 GLY A O 1
ATOM 847 N N . ILE A 1 110 ? -0.308 -6.295 1.294 1.00 87.69 110 ILE A N 1
ATOM 848 C CA . ILE A 1 110 ? 0.896 -5.529 0.935 1.00 87.69 110 ILE A CA 1
ATOM 849 C C . ILE A 1 110 ? 2.178 -6.343 1.194 1.00 87.69 110 ILE A C 1
ATOM 851 O O . ILE A 1 110 ? 2.974 -6.483 0.263 1.00 87.69 110 ILE A O 1
ATOM 855 N N . PRO A 1 111 ? 2.395 -6.944 2.382 1.00 86.88 111 PRO A N 1
ATOM 856 C CA . PRO A 1 111 ? 3.526 -7.841 2.610 1.00 86.88 111 PRO A CA 1
ATOM 857 C C . PRO A 1 111 ? 3.582 -9.022 1.643 1.00 86.88 111 PRO A C 1
ATOM 859 O O . PRO A 1 111 ? 4.656 -9.313 1.124 1.00 86.88 111 PRO A O 1
ATOM 862 N N . VAL A 1 112 ? 2.450 -9.675 1.359 1.00 88.50 112 VAL A N 1
ATOM 863 C CA . VAL A 1 112 ? 2.395 -10.803 0.412 1.00 88.50 112 VAL A CA 1
ATOM 864 C C . VAL A 1 112 ? 2.860 -10.372 -0.975 1.00 88.50 112 VAL A C 1
ATOM 866 O O . VAL A 1 112 ? 3.684 -11.056 -1.580 1.00 88.50 112 VAL A O 1
ATOM 869 N N . VAL A 1 113 ? 2.401 -9.217 -1.464 1.00 86.00 113 VAL A N 1
ATOM 870 C CA . VAL A 1 113 ? 2.859 -8.665 -2.745 1.00 86.00 113 VAL A CA 1
ATOM 871 C C . VAL A 1 113 ? 4.351 -8.337 -2.686 1.00 86.00 113 VAL A C 1
ATOM 873 O O . VAL A 1 113 ? 5.083 -8.725 -3.594 1.00 86.00 113 VAL A O 1
ATOM 876 N N . CYS A 1 114 ? 4.844 -7.712 -1.614 1.00 84.88 114 CYS A N 1
ATOM 877 C CA . CYS A 1 114 ? 6.275 -7.445 -1.447 1.00 84.88 114 CYS A CA 1
ATOM 878 C C . CYS A 1 114 ? 7.112 -8.734 -1.509 1.00 84.88 114 CYS A C 1
ATOM 880 O O . CYS A 1 114 ? 8.059 -8.801 -2.291 1.00 84.88 114 CYS A O 1
ATOM 882 N N . PHE A 1 115 ? 6.740 -9.785 -0.775 1.00 83.00 115 PHE A N 1
ATOM 883 C CA . PHE A 1 115 ? 7.440 -11.074 -0.815 1.00 83.00 115 PHE A CA 1
ATOM 884 C C . PHE A 1 115 ? 7.303 -11.785 -2.168 1.00 83.00 115 PHE A C 1
ATOM 886 O O . PHE A 1 115 ? 8.269 -12.365 -2.663 1.00 83.00 115 PHE A O 1
ATOM 893 N N . SER A 1 116 ? 6.144 -11.700 -2.821 1.00 81.44 116 SER A N 1
ATOM 894 C CA . SER A 1 116 ? 5.964 -12.245 -4.169 1.00 81.44 116 SER A CA 1
ATOM 895 C C . SER A 1 116 ? 6.860 -11.530 -5.178 1.00 81.44 116 SER A C 1
ATOM 897 O O . SER A 1 116 ? 7.482 -12.179 -6.016 1.00 81.44 116 SER A O 1
ATOM 899 N N . THR A 1 117 ? 6.972 -10.201 -5.099 1.00 74.25 117 THR A N 1
ATOM 900 C CA . THR A 1 117 ? 7.869 -9.439 -5.979 1.00 74.25 117 THR A CA 1
ATOM 901 C C . THR A 1 117 ? 9.333 -9.748 -5.698 1.00 74.25 117 THR A C 1
ATOM 903 O O . THR A 1 117 ? 10.110 -9.834 -6.638 1.00 74.25 117 THR A O 1
ATOM 906 N N . MET A 1 118 ? 9.716 -10.016 -4.449 1.00 74.94 118 MET A N 1
ATOM 907 C CA . MET A 1 118 ? 11.060 -10.505 -4.135 1.00 74.94 118 MET A CA 1
ATOM 908 C C . MET A 1 118 ? 11.382 -11.821 -4.861 1.00 74.94 118 MET A C 1
ATOM 910 O O . MET A 1 118 ? 12.487 -11.976 -5.378 1.00 74.94 118 MET A O 1
ATOM 914 N N . PHE A 1 119 ? 10.419 -12.742 -4.961 1.00 65.56 119 PHE A N 1
ATOM 915 C CA . PHE A 1 119 ? 10.592 -13.996 -5.702 1.00 65.56 119 PHE A CA 1
ATOM 916 C C . PHE A 1 119 ? 10.646 -13.785 -7.225 1.00 65.56 119 PHE A C 1
ATOM 918 O O . PHE A 1 119 ? 11.437 -14.427 -7.914 1.00 65.56 119 PHE A O 1
ATOM 925 N N . LEU A 1 120 ? 9.831 -12.863 -7.750 1.00 61.56 120 LEU A N 1
ATOM 926 C CA . LEU A 1 120 ? 9.742 -12.572 -9.186 1.00 61.56 120 LEU A CA 1
ATOM 927 C C . LEU A 1 120 ? 10.898 -11.700 -9.711 1.00 61.56 120 LEU A C 1
ATOM 929 O O . LEU A 1 120 ? 11.250 -11.806 -10.881 1.00 61.56 120 LEU A O 1
ATOM 933 N N . VAL A 1 121 ? 11.529 -10.871 -8.871 1.00 56.88 121 VAL A N 1
ATOM 934 C CA . VAL A 1 121 ? 12.634 -9.954 -9.234 1.00 56.88 121 VAL A CA 1
ATOM 935 C C . VAL A 1 121 ? 13.992 -10.676 -9.209 1.00 56.88 121 VAL A C 1
ATOM 937 O O . VAL A 1 121 ? 15.014 -10.131 -8.795 1.00 56.88 121 VAL A O 1
ATOM 940 N N . ARG A 1 122 ? 14.051 -11.924 -9.688 1.00 52.50 122 ARG A N 1
ATOM 941 C CA . ARG A 1 122 ? 15.340 -12.484 -10.117 1.00 52.50 122 ARG A CA 1
ATOM 942 C C . ARG A 1 122 ? 15.743 -11.738 -11.394 1.00 52.50 122 ARG A C 1
ATOM 944 O O . ARG A 1 122 ? 14.908 -11.652 -12.291 1.00 52.50 122 ARG A O 1
ATOM 951 N N . PRO A 1 123 ? 16.957 -11.165 -11.491 1.00 47.66 123 PRO A N 1
ATOM 952 C CA . PRO A 1 123 ? 17.347 -10.365 -12.644 1.00 47.66 123 PRO A CA 1
ATOM 953 C C . PRO A 1 123 ? 17.270 -11.220 -13.910 1.00 47.66 123 PRO A C 1
ATOM 955 O O . PRO A 1 123 ? 18.124 -12.074 -14.147 1.00 47.66 123 PRO A O 1
ATOM 958 N N . CYS A 1 124 ? 16.235 -10.998 -14.722 1.00 47.84 124 CYS A N 1
ATOM 959 C CA . CYS A 1 124 ? 16.270 -11.408 -16.113 1.00 47.84 124 CYS A CA 1
ATOM 960 C C . CYS A 1 124 ? 17.454 -10.676 -16.741 1.00 47.84 124 CYS A C 1
ATOM 962 O O . CYS A 1 124 ? 17.552 -9.451 -16.660 1.00 47.84 124 CYS A O 1
ATOM 964 N N . THR A 1 125 ? 18.379 -11.440 -17.314 1.00 45.78 125 THR A N 1
ATOM 965 C CA . THR A 1 125 ? 19.445 -10.916 -18.166 1.00 45.78 125 THR A CA 1
ATOM 966 C C . THR A 1 125 ? 18.834 -9.912 -19.142 1.00 45.78 125 THR A C 1
ATOM 968 O O . THR A 1 125 ? 17.890 -10.289 -19.840 1.00 45.78 125 THR A O 1
ATOM 971 N N . PRO A 1 126 ? 19.306 -8.653 -19.177 1.00 46.34 126 PRO A N 1
ATOM 972 C CA . PRO A 1 126 ? 18.780 -7.663 -20.100 1.00 46.34 126 PRO A CA 1
ATOM 973 C C . PRO A 1 126 ? 19.081 -8.152 -21.514 1.00 46.34 126 PRO A C 1
ATOM 975 O O . PRO A 1 126 ? 20.222 -8.101 -21.968 1.00 46.34 126 PRO A O 1
ATOM 978 N N . THR A 1 127 ? 18.072 -8.686 -22.194 1.00 46.34 127 THR A N 1
ATOM 979 C CA . THR A 1 127 ? 18.153 -8.942 -23.627 1.00 46.34 127 THR A CA 1
ATOM 980 C C . THR A 1 127 ? 18.202 -7.577 -24.297 1.00 46.34 127 THR A C 1
ATOM 982 O O . THR A 1 127 ? 17.247 -6.806 -24.225 1.00 46.34 127 THR A O 1
ATOM 985 N N . LEU A 1 128 ? 19.366 -7.256 -24.860 1.00 53.44 128 LEU A N 1
ATOM 986 C CA . LEU A 1 128 ? 19.645 -6.012 -25.580 1.00 53.44 128 LEU A CA 1
ATOM 987 C C . LEU A 1 128 ? 18.923 -5.930 -26.936 1.00 53.44 128 LEU A C 1
ATOM 989 O O . LEU A 1 128 ? 18.994 -4.887 -27.580 1.00 53.44 128 LEU A O 1
ATOM 993 N N . ASP A 1 129 ? 18.207 -6.983 -27.336 1.00 47.53 129 ASP A N 1
ATOM 994 C CA . ASP A 1 129 ? 17.465 -7.027 -28.590 1.00 47.53 129 ASP A CA 1
ATOM 995 C C . ASP A 1 129 ? 16.011 -6.585 -28.381 1.00 47.53 129 ASP A C 1
ATOM 997 O O . ASP A 1 129 ? 15.188 -7.258 -27.753 1.00 47.53 129 ASP A O 1
ATOM 1001 N N . GLU A 1 130 ? 15.707 -5.394 -28.895 1.00 49.53 130 GLU A N 1
ATOM 1002 C CA . GLU A 1 130 ? 14.353 -4.863 -29.017 1.00 49.53 130 GLU A CA 1
ATOM 1003 C C . GLU A 1 130 ? 13.640 -5.576 -30.176 1.00 49.53 130 GLU A C 1
ATOM 1005 O O . GLU A 1 130 ? 13.460 -5.028 -31.263 1.00 49.53 130 GLU A O 1
ATOM 1010 N N . ASP A 1 131 ? 13.222 -6.822 -29.954 1.00 49.44 131 ASP A N 1
ATOM 1011 C CA . ASP A 1 131 ? 12.320 -7.493 -30.883 1.00 49.44 131 ASP A CA 1
ATOM 1012 C C . ASP A 1 131 ? 10.954 -6.794 -30.827 1.00 49.44 131 ASP A C 1
ATOM 1014 O O . ASP A 1 131 ? 10.242 -6.817 -29.817 1.00 49.44 131 ASP A O 1
ATOM 1018 N N . SER A 1 132 ? 10.571 -6.152 -31.932 1.00 48.06 132 SER A N 1
ATOM 1019 C CA . SER A 1 132 ? 9.295 -5.434 -32.113 1.00 48.06 132 SER A CA 1
ATOM 1020 C C . SER A 1 132 ? 8.037 -6.242 -31.724 1.00 48.06 132 SER A C 1
ATOM 1022 O O . SER A 1 132 ? 7.002 -5.664 -31.377 1.00 48.06 132 SER A O 1
ATOM 1024 N N . THR A 1 133 ? 8.137 -7.572 -31.690 1.00 51.62 133 THR A N 1
ATOM 1025 C CA . THR A 1 133 ? 7.133 -8.533 -31.209 1.00 51.62 133 THR A CA 1
ATOM 1026 C C . THR A 1 133 ? 6.892 -8.470 -29.693 1.00 51.62 133 THR A C 1
ATOM 1028 O O . THR A 1 133 ? 5.743 -8.576 -29.262 1.00 51.62 133 THR A O 1
ATOM 1031 N N . SER A 1 134 ? 7.911 -8.205 -28.867 1.00 55.56 134 SER A N 1
ATOM 1032 C CA . SER A 1 134 ? 7.796 -8.090 -27.396 1.00 55.56 134 SER A CA 1
ATOM 1033 C C . SER A 1 134 ? 6.917 -6.906 -26.967 1.00 55.56 134 SER A C 1
ATOM 1035 O O . SER A 1 134 ? 6.055 -7.022 -26.090 1.00 55.56 134 SER A O 1
ATOM 1037 N N . SER A 1 135 ? 7.062 -5.773 -27.660 1.00 59.00 135 SER A N 1
ATOM 1038 C CA . SER A 1 135 ? 6.273 -4.558 -27.417 1.00 59.00 135 SER A CA 1
ATOM 1039 C C . SER A 1 135 ? 4.775 -4.785 -27.664 1.00 59.00 135 SER A C 1
ATOM 1041 O O . SER A 1 135 ? 3.938 -4.306 -26.895 1.00 59.00 135 SER A O 1
ATOM 1043 N N . SER A 1 136 ? 4.432 -5.572 -28.691 1.00 58.78 136 SER A N 1
ATOM 1044 C CA . SER A 1 136 ? 3.042 -5.887 -29.034 1.00 58.78 136 SER A CA 1
ATOM 1045 C C . SER A 1 136 ? 2.372 -6.751 -27.962 1.00 58.78 136 SER A C 1
ATOM 1047 O O . SER A 1 136 ? 1.263 -6.439 -27.530 1.00 58.78 136 SER A O 1
ATOM 1049 N N . HIS A 1 137 ? 3.069 -7.766 -27.439 1.00 66.75 137 HIS A N 1
ATOM 1050 C CA . HIS A 1 137 ? 2.563 -8.583 -26.331 1.00 66.75 137 HIS A CA 1
ATOM 1051 C C . HIS A 1 137 ? 2.385 -7.777 -25.042 1.00 66.75 137 HIS A C 1
ATOM 1053 O O . HIS A 1 137 ? 1.379 -7.939 -24.352 1.00 66.75 137 HIS A O 1
ATOM 1059 N N . PHE A 1 138 ? 3.316 -6.870 -24.737 1.00 66.25 138 PHE A N 1
ATOM 1060 C CA . PHE A 1 138 ? 3.204 -6.004 -23.565 1.00 66.25 138 PHE A CA 1
ATOM 1061 C C . PHE A 1 138 ? 1.977 -5.091 -23.668 1.00 66.25 138 PHE A C 1
ATOM 1063 O O . PHE A 1 138 ? 1.185 -5.006 -22.732 1.00 66.25 138 PHE A O 1
ATOM 1070 N N . ILE A 1 139 ? 1.762 -4.469 -24.832 1.00 66.62 139 ILE A N 1
ATOM 1071 C CA . ILE A 1 139 ? 0.582 -3.635 -25.100 1.00 66.62 139 ILE A CA 1
ATOM 1072 C C . ILE A 1 139 ? -0.703 -4.470 -25.080 1.00 66.62 139 ILE A C 1
ATOM 1074 O O . ILE A 1 139 ? -1.709 -4.013 -24.549 1.00 66.62 139 ILE A O 1
ATOM 1078 N N . PHE A 1 140 ? -0.685 -5.700 -25.591 1.00 71.50 140 PHE A N 1
ATOM 1079 C CA . PHE A 1 140 ? -1.845 -6.589 -25.557 1.00 71.50 140 PHE A CA 1
ATOM 1080 C C . PHE A 1 140 ? -2.250 -6.943 -24.122 1.00 71.50 140 PHE A C 1
ATOM 1082 O O . PHE A 1 140 ? -3.422 -6.829 -23.770 1.00 71.50 140 PHE A O 1
ATOM 1089 N N . ILE A 1 141 ? -1.282 -7.290 -23.268 1.00 73.25 141 ILE A N 1
ATOM 1090 C CA . ILE A 1 141 ? -1.515 -7.560 -21.842 1.00 73.25 141 ILE A CA 1
ATOM 1091 C C . ILE A 1 141 ? -2.022 -6.294 -21.132 1.00 73.25 141 ILE A C 1
ATOM 1093 O O . ILE A 1 141 ? -2.972 -6.370 -20.350 1.00 73.25 141 ILE A O 1
ATOM 1097 N N . GLN A 1 142 ? -1.468 -5.118 -21.459 1.00 67.94 142 GLN A N 1
ATOM 1098 C CA . GLN A 1 142 ? -1.977 -3.833 -20.967 1.00 67.94 142 GLN A CA 1
ATOM 1099 C C . GLN A 1 142 ? -3.433 -3.596 -21.363 1.00 67.94 142 GLN A C 1
ATOM 1101 O O . GLN A 1 142 ? -4.255 -3.263 -20.513 1.00 67.94 142 GLN A O 1
ATOM 1106 N N . CYS A 1 143 ? -3.761 -3.753 -22.645 1.00 70.06 143 CYS A N 1
ATOM 1107 C CA . CYS A 1 143 ? -5.105 -3.542 -23.165 1.00 70.06 143 CYS A CA 1
ATOM 1108 C C . CYS A 1 143 ? -6.093 -4.538 -22.559 1.00 70.06 143 CYS A C 1
ATOM 1110 O O . CYS A 1 143 ? -7.153 -4.120 -22.107 1.00 70.06 143 CYS A O 1
ATOM 1112 N N . ALA A 1 144 ? -5.735 -5.819 -22.461 1.00 73.81 144 ALA A N 1
ATOM 1113 C CA . ALA A 1 144 ? -6.556 -6.834 -21.808 1.00 73.81 144 ALA A CA 1
ATOM 1114 C C . ALA A 1 144 ? -6.817 -6.488 -20.334 1.00 73.81 144 ALA A C 1
ATOM 1116 O O . ALA A 1 144 ? -7.947 -6.593 -19.864 1.00 73.81 144 ALA A O 1
ATOM 1117 N N . SER A 1 145 ? -5.805 -5.992 -19.616 1.00 73.38 145 SER A N 1
ATOM 1118 C CA . SER A 1 145 ? -5.974 -5.541 -18.235 1.00 73.38 145 SER A CA 1
ATOM 1119 C C . SER A 1 145 ? -6.850 -4.295 -18.110 1.00 73.38 145 SER A C 1
ATOM 1121 O O . SER A 1 145 ? -7.592 -4.182 -17.136 1.00 73.38 145 SER A O 1
ATOM 1123 N N . VAL A 1 146 ? -6.762 -3.354 -19.052 1.00 73.44 146 VAL A N 1
ATOM 1124 C CA . VAL A 1 146 ? -7.628 -2.168 -19.082 1.00 73.44 146 VAL A CA 1
ATOM 1125 C C . VAL A 1 146 ? -9.066 -2.581 -19.376 1.00 73.44 146 VAL A C 1
ATOM 1127 O O . VAL A 1 146 ? -9.965 -2.137 -18.675 1.00 73.44 146 VAL A O 1
ATOM 1130 N N . ILE A 1 147 ? -9.285 -3.471 -20.347 1.00 76.06 147 ILE A N 1
ATOM 1131 C CA . ILE A 1 147 ? -10.610 -4.010 -20.684 1.00 76.06 147 ILE A CA 1
ATOM 1132 C C . ILE A 1 147 ? -11.206 -4.742 -19.482 1.00 76.06 147 ILE A C 1
ATOM 1134 O O . ILE A 1 147 ? -12.359 -4.505 -19.141 1.00 76.06 147 ILE A O 1
ATOM 1138 N N . LEU A 1 148 ? -10.418 -5.568 -18.788 1.00 73.00 148 LEU A N 1
ATOM 1139 C CA . LEU A 1 148 ? -10.853 -6.229 -17.560 1.00 73.00 148 LEU A CA 1
ATOM 1140 C C . LEU A 1 148 ? -11.193 -5.212 -16.459 1.00 73.00 148 LEU A C 1
ATOM 1142 O O . LEU A 1 148 ? -12.202 -5.362 -15.780 1.00 73.00 148 LEU A O 1
ATOM 1146 N N . GLY A 1 149 ? -10.392 -4.154 -16.303 1.00 67.88 149 GLY A N 1
ATOM 1147 C CA . GLY A 1 149 ? -10.676 -3.065 -15.366 1.00 67.88 149 GLY A CA 1
ATOM 1148 C C . GLY A 1 149 ? -11.963 -2.305 -15.704 1.00 67.88 149 GLY A C 1
ATOM 1149 O O . GLY A 1 149 ? -12.732 -1.981 -14.805 1.00 67.88 149 GLY A O 1
ATOM 1150 N N . VAL A 1 150 ? -12.227 -2.075 -16.994 1.00 70.44 150 VAL A N 1
ATOM 1151 C CA . VAL A 1 150 ? -13.474 -1.471 -17.487 1.00 70.44 150 VAL A CA 1
ATOM 1152 C C . VAL A 1 150 ? -14.665 -2.401 -17.275 1.00 70.44 150 VAL A C 1
ATOM 1154 O O . VAL A 1 150 ? -15.734 -1.943 -16.895 1.00 70.44 150 VAL A O 1
ATOM 1157 N N . TYR A 1 151 ? -14.481 -3.705 -17.4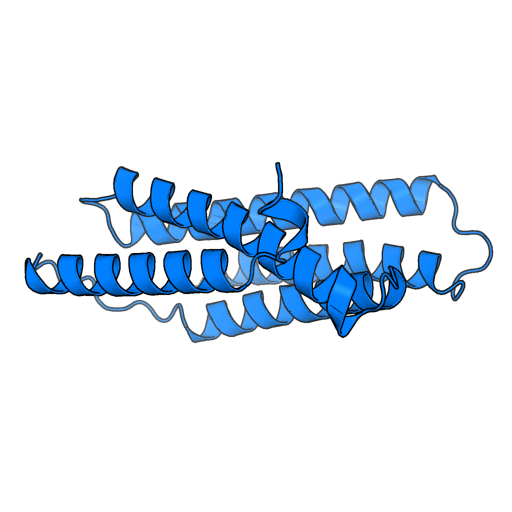53 1.00 70.25 151 TYR A N 1
ATOM 1158 C CA . TYR A 1 151 ? -15.519 -4.703 -17.210 1.00 70.25 151 TYR A CA 1
ATOM 1159 C C . TYR A 1 151 ? -15.874 -4.844 -15.721 1.00 70.25 151 TYR A C 1
ATOM 1161 O O . TYR A 1 151 ? -17.024 -5.095 -15.376 1.00 70.25 151 TYR A O 1
ATOM 1169 N N . LEU A 1 152 ? -14.893 -4.674 -14.829 1.00 65.75 152 LEU A N 1
ATOM 1170 C CA . LEU A 1 152 ? -15.082 -4.748 -13.377 1.00 65.75 152 LEU A CA 1
ATOM 1171 C C . LEU A 1 152 ? -15.697 -3.478 -12.767 1.00 65.75 152 LEU A C 1
ATOM 1173 O O . LEU A 1 152 ? -16.073 -3.504 -11.592 1.00 65.75 152 LEU A O 1
ATOM 1177 N N . LEU A 1 153 ? -15.803 -2.379 -13.525 1.00 68.88 153 LEU A N 1
ATOM 1178 C CA . LEU A 1 153 ? -16.502 -1.179 -13.068 1.00 68.88 153 LEU A CA 1
ATOM 1179 C C . LEU A 1 153 ? -17.986 -1.511 -12.843 1.00 68.88 153 LEU A C 1
ATOM 1181 O O . LEU A 1 153 ? -18.638 -2.077 -13.723 1.00 68.88 153 LEU A O 1
ATOM 1185 N N . PRO A 1 154 ? -18.555 -1.168 -11.677 1.00 61.66 154 PRO A N 1
ATOM 1186 C CA . PRO A 1 154 ? -19.947 -1.464 -11.414 1.00 61.66 154 PRO A CA 1
ATOM 1187 C C . PRO A 1 154 ? -20.853 -0.609 -12.318 1.00 61.66 154 PRO A C 1
ATOM 1189 O O . PRO A 1 154 ? -20.563 0.570 -12.550 1.00 61.66 154 PRO A O 1
ATOM 1192 N N . PRO A 1 155 ? -22.003 -1.148 -12.761 1.00 60.38 155 PRO A N 1
ATOM 1193 C CA . PRO A 1 155 ? -22.926 -0.454 -13.667 1.00 60.38 155 PRO A CA 1
ATOM 1194 C C . PRO A 1 155 ? -23.486 0.864 -13.101 1.00 60.38 155 PRO A C 1
ATOM 1196 O O . PRO A 1 155 ? -23.990 1.691 -13.848 1.00 60.38 155 PRO A O 1
ATOM 1199 N N . GLN A 1 156 ? -23.339 1.101 -11.797 1.00 54.62 156 GLN A N 1
ATOM 1200 C CA . GLN A 1 156 ? -23.756 2.321 -11.097 1.00 54.62 156 GLN A CA 1
ATOM 1201 C C . GLN A 1 156 ? -22.894 3.567 -11.407 1.00 54.62 156 GLN A C 1
ATOM 1203 O O . GLN A 1 156 ? -23.325 4.671 -11.098 1.00 54.62 156 GLN A O 1
ATOM 1208 N N . TYR A 1 157 ? -21.740 3.427 -12.076 1.00 52.75 157 TYR A N 1
ATOM 1209 C CA . TYR A 1 157 ? -20.981 4.560 -12.646 1.00 52.75 157 TYR A CA 1
ATOM 1210 C C . TYR A 1 157 ? -21.121 4.691 -14.175 1.00 52.75 157 TYR A C 1
ATOM 1212 O O . TYR A 1 157 ? -20.565 5.620 -14.751 1.00 52.75 157 TYR A O 1
ATOM 1220 N N . LEU A 1 158 ? -21.861 3.790 -14.836 1.00 50.31 158 LEU A N 1
ATOM 1221 C CA . LEU A 1 158 ? -22.156 3.856 -16.277 1.00 50.31 158 LEU A CA 1
ATOM 1222 C C . LEU A 1 158 ? -23.435 4.675 -16.580 1.00 50.31 158 LEU A C 1
ATOM 1224 O O . LEU A 1 158 ? -23.844 4.773 -17.731 1.00 50.31 158 LEU A O 1
ATOM 1228 N N . VAL A 1 159 ? -24.085 5.230 -15.548 1.00 44.28 159 VAL A N 1
ATOM 1229 C CA . VAL A 1 159 ? -25.340 6.009 -15.637 1.00 44.28 159 VAL A CA 1
ATOM 1230 C C . VAL A 1 159 ? -25.109 7.481 -15.249 1.00 44.28 159 VAL A C 1
ATOM 1232 O O . VAL A 1 159 ? -25.959 8.113 -14.628 1.00 44.28 159 VAL A O 1
ATOM 1235 N N . ILE A 1 160 ? -23.943 8.038 -15.586 1.00 38.81 160 ILE A N 1
ATOM 1236 C CA . ILE A 1 160 ? -23.686 9.487 -15.530 1.00 38.81 160 ILE A CA 1
ATOM 1237 C C . ILE A 1 160 ? -23.259 9.951 -16.916 1.00 38.81 160 ILE A C 1
ATOM 1239 O O . ILE A 1 160 ? -22.353 9.300 -17.483 1.00 38.81 160 ILE A O 1
#